Protein AF-A0A970HX99-F1 (afdb_monomer_lite)

pLDDT: mean 79.64, std 14.05, range [49.88, 93.88]

Structure (mmCIF, N/CA/C/O backbone):
data_AF-A0A970HX99-F1
#
_entry.id   AF-A0A970HX99-F1
#
loop_
_atom_site.group_PDB
_atom_site.id
_atom_site.type_symbol
_atom_site.label_atom_id
_atom_site.label_alt_id
_atom_site.label_comp_id
_atom_site.label_asym_id
_atom_site.label_entity_id
_atom_site.label_seq_id
_atom_site.pdbx_PDB_ins_code
_atom_site.Cartn_x
_atom_site.Cartn_y
_atom_site.Cartn_z
_atom_site.occupancy
_atom_site.B_iso_or_equiv
_atom_site.auth_s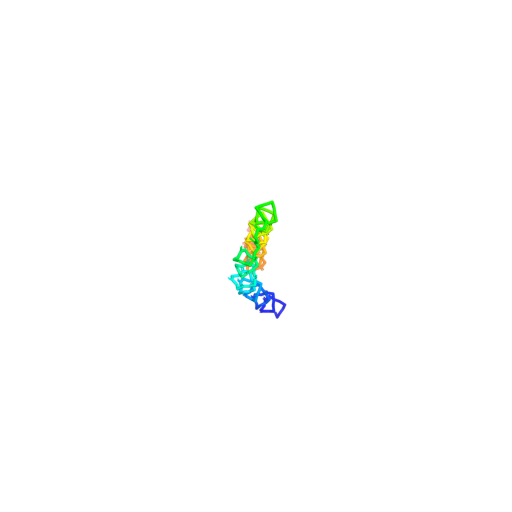eq_id
_atom_site.auth_comp_id
_atom_site.auth_asym_id
_atom_site.auth_atom_id
_atom_site.pdbx_PDB_model_num
ATOM 1 N N . MET A 1 1 ? 9.456 -4.364 -21.952 1.00 52.50 1 MET A N 1
ATOM 2 C CA . MET A 1 1 ? 8.703 -5.553 -21.455 1.00 52.50 1 MET A CA 1
ATOM 3 C C . MET A 1 1 ? 8.769 -5.668 -19.935 1.00 52.50 1 MET A C 1
ATOM 5 O O . MET A 1 1 ? 7.743 -5.980 -19.343 1.00 52.50 1 MET A O 1
ATOM 9 N N . HIS A 1 2 ? 9.926 -5.411 -19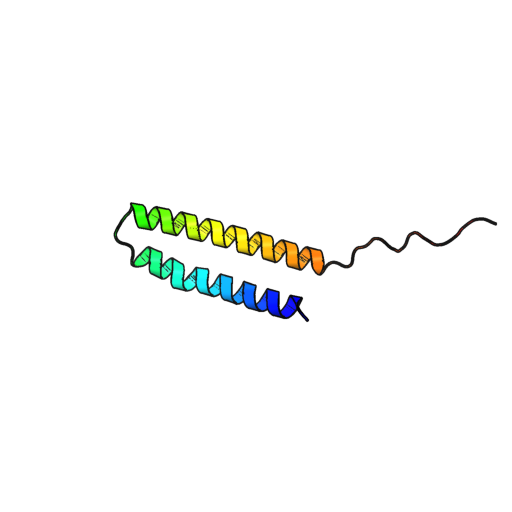.309 1.00 60.66 2 HIS A N 1
ATOM 10 C CA . HIS A 1 2 ? 10.063 -5.385 -17.846 1.00 60.66 2 HIS A CA 1
ATOM 11 C C . HIS A 1 2 ? 9.240 -4.262 -17.186 1.00 60.66 2 HIS A C 1
ATOM 13 O O . HIS A 1 2 ? 8.637 -4.503 -16.144 1.00 60.66 2 HIS A O 1
ATOM 19 N N . ASP A 1 3 ? 9.087 -3.117 -17.854 1.00 70.62 3 ASP A N 1
ATOM 20 C CA . ASP A 1 3 ? 8.360 -1.949 -17.320 1.00 70.62 3 ASP A CA 1
ATOM 21 C C . ASP A 1 3 ? 6.859 -2.222 -17.166 1.00 70.62 3 ASP A C 1
ATOM 23 O O . ASP A 1 3 ? 6.279 -1.970 -16.118 1.00 70.62 3 ASP A O 1
ATOM 27 N N . MET A 1 4 ? 6.237 -2.887 -18.148 1.00 80.00 4 MET A N 1
ATOM 28 C CA . MET A 1 4 ? 4.813 -3.250 -18.080 1.00 80.00 4 MET A CA 1
ATOM 29 C C . MET A 1 4 ? 4.515 -4.266 -16.962 1.00 80.00 4 MET A C 1
ATOM 31 O O . MET A 1 4 ? 3.420 -4.275 -16.396 1.00 80.00 4 MET A O 1
ATOM 35 N N . LEU A 1 5 ? 5.467 -5.150 -16.643 1.00 85.44 5 LEU A N 1
ATOM 36 C CA . LEU A 1 5 ? 5.342 -6.051 -15.496 1.00 85.44 5 LEU A CA 1
ATOM 37 C C . LEU A 1 5 ? 5.500 -5.273 -14.184 1.00 85.44 5 LEU A C 1
ATOM 39 O O . LEU A 1 5 ? 4.706 -5.482 -13.267 1.00 85.44 5 LEU A O 1
ATOM 43 N N . ALA A 1 6 ? 6.473 -4.363 -14.110 1.00 84.06 6 ALA A N 1
ATOM 44 C CA . ALA A 1 6 ? 6.701 -3.518 -12.945 1.00 84.06 6 ALA A CA 1
ATOM 45 C C . ALA A 1 6 ? 5.489 -2.620 -12.642 1.00 84.06 6 ALA A C 1
ATOM 47 O O . ALA A 1 6 ? 5.028 -2.597 -11.505 1.00 84.06 6 ALA A O 1
ATOM 48 N N . GLU A 1 7 ? 4.884 -1.992 -13.652 1.00 86.12 7 GLU A N 1
ATOM 49 C CA . GLU A 1 7 ? 3.647 -1.211 -13.518 1.00 86.12 7 GLU A CA 1
ATOM 50 C C . GLU A 1 7 ? 2.480 -2.049 -12.975 1.00 86.12 7 GLU A C 1
ATOM 52 O O . GLU A 1 7 ? 1.761 -1.626 -12.064 1.00 86.12 7 GLU A O 1
ATOM 57 N N . LYS A 1 8 ? 2.289 -3.269 -13.500 1.00 88.81 8 LYS A N 1
ATOM 58 C CA . LYS A 1 8 ? 1.231 -4.181 -13.031 1.00 88.81 8 LYS A CA 1
ATOM 59 C C . LYS A 1 8 ? 1.453 -4.614 -11.584 1.00 88.81 8 LYS A C 1
ATOM 61 O O . LYS A 1 8 ? 0.491 -4.656 -10.818 1.00 88.81 8 LYS A O 1
ATOM 66 N N . LEU A 1 9 ? 2.696 -4.914 -11.206 1.00 89.94 9 LEU A N 1
ATOM 67 C CA . LEU A 1 9 ? 3.059 -5.232 -9.825 1.00 89.94 9 LEU A CA 1
ATOM 68 C C . LEU A 1 9 ? 2.817 -4.030 -8.907 1.00 89.94 9 LEU A C 1
ATOM 70 O O . LEU A 1 9 ? 2.205 -4.186 -7.855 1.00 89.94 9 LEU A O 1
ATOM 74 N N . LEU A 1 10 ? 3.180 -2.823 -9.342 1.00 90.56 10 LEU A N 1
ATOM 75 C CA . LEU A 1 10 ? 2.945 -1.594 -8.591 1.00 90.56 10 LEU A CA 1
ATOM 76 C C . LEU A 1 10 ? 1.447 -1.333 -8.363 1.00 90.56 10 LEU A C 1
ATOM 78 O O . LEU A 1 10 ? 1.028 -0.915 -7.281 1.00 90.56 10 LEU A O 1
ATOM 82 N N . MET A 1 11 ? 0.618 -1.610 -9.373 1.00 90.19 11 MET A N 1
ATOM 83 C CA . MET A 1 11 ? -0.836 -1.498 -9.274 1.00 90.19 11 MET A CA 1
ATOM 84 C C . MET A 1 11 ? -1.422 -2.506 -8.274 1.00 90.19 11 MET A C 1
ATOM 86 O O . MET A 1 11 ? -2.282 -2.138 -7.472 1.00 90.19 11 MET A O 1
ATOM 90 N N . LEU A 1 12 ? -0.942 -3.754 -8.282 1.00 90.50 12 LEU A N 1
ATOM 91 C CA . LEU A 1 12 ? -1.326 -4.760 -7.286 1.00 90.50 12 LEU A CA 1
ATOM 92 C C . LEU A 1 12 ? -0.918 -4.332 -5.873 1.00 90.50 12 LEU A C 1
ATOM 94 O O . LEU A 1 12 ? -1.730 -4.421 -4.954 1.00 90.50 12 LEU A O 1
ATOM 98 N N . GLU A 1 13 ? 0.289 -3.792 -5.709 1.00 88.56 13 GLU A N 1
ATOM 99 C CA . GLU A 1 13 ? 0.792 -3.291 -4.429 1.00 88.56 13 GLU A CA 1
ATOM 100 C C . GLU A 1 13 ? -0.126 -2.198 -3.849 1.00 88.56 13 GLU A C 1
ATOM 102 O O . GLU A 1 13 ? -0.465 -2.223 -2.664 1.00 88.56 13 GLU A O 1
ATOM 107 N N . ARG A 1 14 ? -0.599 -1.269 -4.696 1.00 90.88 14 ARG A N 1
ATOM 108 C CA . ARG A 1 14 ? -1.565 -0.219 -4.317 1.00 90.88 14 ARG A CA 1
ATOM 109 C C . ARG A 1 14 ? -2.914 -0.801 -3.891 1.00 90.88 14 ARG A C 1
ATOM 111 O O . ARG A 1 14 ? -3.509 -0.318 -2.927 1.00 90.88 14 ARG A O 1
ATOM 118 N N . LEU A 1 15 ? -3.403 -1.825 -4.593 1.00 89.81 15 LEU A N 1
ATOM 119 C CA . LEU A 1 15 ? -4.667 -2.490 -4.264 1.00 89.81 15 LEU A CA 1
ATOM 120 C C . LEU A 1 15 ? -4.582 -3.233 -2.924 1.00 89.81 15 LEU A C 1
ATOM 122 O O . LEU A 1 15 ? -5.466 -3.065 -2.084 1.00 89.81 15 LEU A O 1
ATOM 126 N N . LEU A 1 16 ? -3.497 -3.975 -2.690 1.00 87.75 16 LEU A N 1
ATOM 127 C CA . LEU A 1 16 ? -3.240 -4.675 -1.427 1.00 87.75 16 LEU A CA 1
ATOM 128 C C . LEU A 1 16 ? -3.113 -3.696 -0.257 1.00 87.75 16 LEU A C 1
ATOM 130 O O . LEU A 1 16 ? -3.677 -3.918 0.813 1.00 87.75 16 LEU A O 1
ATOM 134 N N . LEU A 1 17 ? -2.429 -2.5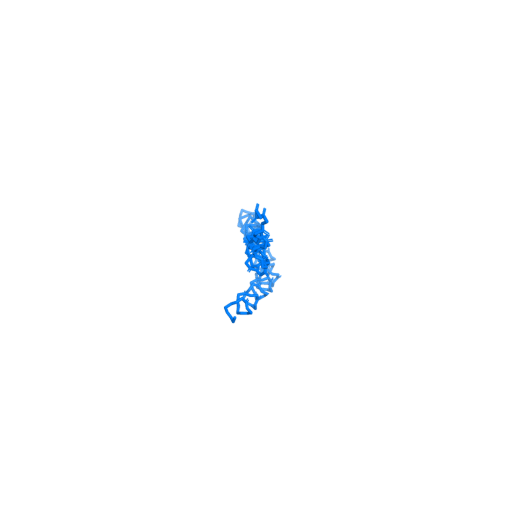69 -0.466 1.00 87.81 17 LEU A N 1
ATOM 135 C CA . LEU A 1 17 ? -2.301 -1.530 0.553 1.00 87.81 17 LEU A CA 1
ATOM 136 C C . LEU A 1 17 ? -3.655 -0.904 0.921 1.00 87.81 17 LEU A C 1
ATOM 138 O O . LEU A 1 17 ? -3.910 -0.601 2.086 1.00 87.81 17 LEU A O 1
ATOM 142 N N . LYS A 1 18 ? -4.550 -0.737 -0.056 1.00 85.69 18 LYS A N 1
ATOM 143 C CA . LYS A 1 18 ? -5.894 -0.203 0.184 1.00 85.69 18 LYS A CA 1
ATOM 144 C C . LYS A 1 18 ? -6.823 -1.209 0.861 1.00 85.69 18 LYS A C 1
ATOM 146 O O . LYS A 1 18 ? -7.692 -0.784 1.612 1.00 85.69 18 LYS A O 1
ATOM 151 N N . HIS A 1 19 ? -6.683 -2.502 0.581 1.00 85.94 19 HIS A N 1
ATOM 152 C CA . HIS A 1 19 ? -7.591 -3.526 1.095 1.00 85.94 19 HIS A CA 1
ATOM 153 C C . HIS A 1 19 ? -7.086 -4.127 2.415 1.00 85.94 19 HIS A C 1
ATOM 155 O O . HIS A 1 19 ? -7.665 -3.888 3.476 1.00 85.94 19 HIS A O 1
ATOM 161 N N . ASP A 1 20 ? -5.956 -4.827 2.376 1.00 80.56 20 ASP A N 1
ATOM 162 C CA . ASP A 1 20 ? -5.510 -5.696 3.470 1.00 80.56 20 ASP A CA 1
ATOM 163 C C . ASP A 1 20 ? -5.010 -4.894 4.671 1.00 80.56 20 ASP A C 1
ATOM 165 O O . ASP A 1 20 ? -5.255 -5.234 5.829 1.00 80.56 20 ASP A O 1
ATOM 169 N N . TYR A 1 21 ? -4.332 -3.779 4.410 1.00 76.25 21 TYR A N 1
ATOM 170 C CA . TYR A 1 21 ? -3.797 -2.936 5.472 1.00 76.25 21 TYR A CA 1
ATOM 171 C C . TYR A 1 21 ? -4.864 -2.058 6.136 1.00 76.25 21 TYR A C 1
ATOM 173 O O . TYR A 1 21 ? -4.788 -1.814 7.342 1.00 76.25 21 TYR A O 1
ATOM 181 N N . HIS A 1 22 ? -5.880 -1.612 5.391 1.00 78.44 22 HIS A N 1
ATOM 182 C CA . HIS A 1 22 ? -7.051 -0.964 5.992 1.00 78.44 22 HIS A CA 1
ATOM 183 C C . HIS A 1 22 ? -7.842 -1.952 6.843 1.00 78.44 22 HIS A C 1
ATOM 185 O O . HIS A 1 22 ? -8.230 -1.626 7.964 1.00 78.44 22 HIS A O 1
ATOM 191 N N . GLU A 1 23 ? -8.033 -3.177 6.358 1.00 84.12 23 GLU A N 1
ATOM 192 C CA . GLU A 1 23 ? -8.671 -4.227 7.140 1.00 84.12 23 GLU A CA 1
ATOM 193 C C . GLU A 1 23 ? -7.875 -4.551 8.416 1.00 84.12 23 GLU A C 1
ATOM 195 O O . GLU A 1 23 ? -8.454 -4.672 9.500 1.00 84.12 23 GLU A O 1
ATOM 200 N N . LEU A 1 24 ? -6.542 -4.595 8.330 1.00 81.44 24 LEU A N 1
ATOM 201 C CA . LEU A 1 24 ? -5.666 -4.757 9.489 1.00 81.44 24 LEU A CA 1
ATOM 202 C C . LEU A 1 24 ? -5.841 -3.611 10.498 1.00 81.44 24 LEU A C 1
ATOM 204 O O . LEU A 1 24 ? -5.934 -3.869 11.700 1.00 81.44 24 LEU A O 1
ATOM 208 N N . LEU A 1 25 ? -5.934 -2.357 10.042 1.00 82.81 25 LEU A N 1
ATOM 209 C CA . LEU A 1 25 ? -6.196 -1.207 10.916 1.00 82.81 25 LEU A CA 1
ATOM 210 C C . LEU A 1 25 ? -7.548 -1.301 11.626 1.00 82.81 25 LEU A C 1
ATOM 212 O O . LEU A 1 25 ? -7.617 -0.982 12.813 1.00 82.81 25 LEU A O 1
ATOM 216 N N . LEU A 1 26 ? -8.588 -1.751 10.920 1.00 83.31 26 LEU A N 1
ATOM 217 C CA . LEU A 1 26 ? -9.943 -1.909 11.456 1.00 83.31 26 LEU A CA 1
ATOM 218 C C . LEU A 1 26 ? -10.033 -3.047 12.481 1.00 83.31 26 LEU A C 1
ATOM 220 O O . LEU A 1 26 ? -10.739 -2.933 13.481 1.00 83.31 26 LEU A O 1
ATOM 224 N N . ARG A 1 27 ? -9.307 -4.148 12.255 1.00 85.62 27 ARG A N 1
ATOM 225 C CA . ARG A 1 27 ? -9.318 -5.326 13.140 1.00 85.62 27 ARG A CA 1
ATOM 226 C C . ARG A 1 27 ? -8.404 -5.175 14.361 1.00 85.62 27 ARG A C 1
ATOM 228 O O . ARG A 1 27 ? -8.579 -5.882 15.356 1.00 85.62 27 ARG A O 1
ATOM 235 N N . THR A 1 28 ? -7.435 -4.263 14.318 1.00 84.31 28 THR A N 1
ATOM 236 C CA . THR A 1 28 ? -6.451 -4.093 15.391 1.00 84.31 28 THR A CA 1
ATOM 237 C C . THR A 1 28 ? -7.030 -3.315 16.574 1.00 84.31 28 THR A C 1
ATOM 239 O O . THR A 1 28 ? -7.195 -2.101 16.521 1.00 84.31 28 THR A O 1
ATOM 242 N N . ARG A 1 29 ? -7.270 -4.009 17.694 1.00 81.62 29 ARG A N 1
ATOM 243 C CA . ARG A 1 29 ? -7.800 -3.406 18.936 1.00 81.62 29 ARG A CA 1
ATOM 244 C C . ARG A 1 29 ? -6.741 -2.734 19.815 1.00 81.62 29 ARG A C 1
ATOM 246 O O . ARG A 1 29 ? -7.072 -1.919 20.670 1.00 81.62 29 ARG A O 1
ATOM 253 N N . SER A 1 30 ? -5.466 -3.081 19.636 1.00 91.12 30 SER A N 1
ATOM 254 C CA . SER A 1 30 ? -4.364 -2.475 20.392 1.00 91.12 30 SER A CA 1
ATOM 255 C C . SER A 1 30 ? -3.925 -1.166 19.743 1.00 91.12 30 SER A C 1
ATOM 257 O O . SER A 1 30 ? -3.443 -1.166 18.611 1.00 91.12 30 SER A O 1
ATOM 259 N N . ARG A 1 31 ? -4.016 -0.058 20.485 1.00 87.00 31 ARG A N 1
ATOM 260 C CA . ARG A 1 31 ? -3.607 1.278 20.019 1.00 87.00 31 ARG A CA 1
ATOM 261 C C . ARG A 1 31 ? -2.155 1.320 19.531 1.00 87.00 31 ARG A C 1
ATOM 263 O O . ARG A 1 31 ? -1.871 1.893 18.487 1.00 87.00 31 ARG A O 1
ATOM 270 N N . HIS A 1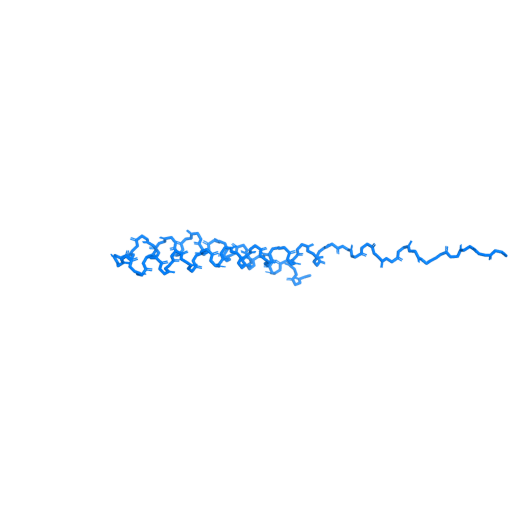 32 ? -1.249 0.645 20.233 1.00 88.88 32 HIS A N 1
ATOM 271 C CA . HIS A 1 32 ? 0.160 0.581 19.845 1.00 88.88 32 HIS A CA 1
ATOM 272 C C . HIS A 1 32 ? 0.375 -0.178 18.522 1.00 88.88 32 HIS A C 1
ATOM 274 O O . HIS A 1 32 ? 1.183 0.229 17.685 1.00 88.88 32 HIS A O 1
ATOM 280 N N . LEU A 1 33 ? -0.362 -1.274 18.305 1.00 87.12 33 LEU A N 1
ATOM 281 C CA . LEU A 1 33 ? -0.313 -2.008 17.038 1.00 87.12 33 LEU A CA 1
ATOM 282 C C . LEU A 1 33 ? -0.954 -1.205 15.903 1.00 87.12 33 LEU A C 1
ATOM 284 O O . LEU A 1 33 ? -0.421 -1.200 14.798 1.00 87.12 33 LEU A O 1
ATOM 288 N N . HIS A 1 34 ? -2.028 -0.467 16.188 1.00 88.69 34 HIS A N 1
ATOM 289 C CA . HIS A 1 34 ? -2.672 0.430 15.233 1.00 88.69 34 HIS A CA 1
ATOM 290 C C . HIS A 1 34 ? -1.712 1.539 14.764 1.00 88.69 34 HIS A C 1
ATOM 292 O O . HIS A 1 34 ? -1.546 1.757 13.568 1.00 88.69 34 HIS A O 1
ATOM 298 N N . GLU A 1 35 ? -0.983 2.177 15.684 1.00 91.12 35 GLU A N 1
ATOM 299 C CA . GLU A 1 35 ? 0.039 3.181 15.350 1.00 91.12 35 GLU A CA 1
ATOM 300 C C . GLU A 1 35 ? 1.207 2.594 14.540 1.00 91.12 35 GLU A C 1
ATOM 302 O O . GLU A 1 35 ? 1.736 3.241 13.633 1.00 91.12 35 GLU A O 1
ATOM 307 N N . LYS A 1 36 ? 1.629 1.358 14.841 1.00 90.31 36 LYS A N 1
ATOM 308 C CA . LYS A 1 36 ? 2.632 0.652 14.028 1.00 90.31 36 LYS A CA 1
ATOM 309 C C . LYS A 1 36 ? 2.111 0.332 12.625 1.00 90.31 36 LYS A C 1
ATOM 311 O O . LYS A 1 36 ? 2.837 0.574 11.665 1.00 90.31 36 LYS A O 1
ATOM 316 N N . ALA A 1 37 ? 0.877 -0.149 12.501 1.00 88.31 37 ALA A N 1
ATOM 317 C CA . ALA A 1 37 ? 0.249 -0.421 11.213 1.00 88.31 37 ALA A CA 1
ATOM 318 C C . ALA A 1 37 ? 0.111 0.860 10.372 1.00 88.31 37 ALA A C 1
ATOM 320 O O . ALA A 1 37 ? 0.486 0.854 9.204 1.00 88.31 37 ALA A O 1
ATOM 321 N N . LEU A 1 38 ? -0.295 1.982 10.977 1.00 90.50 38 LEU A N 1
ATOM 322 C CA . LEU A 1 38 ? -0.339 3.291 10.312 1.00 90.50 38 LEU A CA 1
ATOM 323 C C . LEU A 1 38 ? 1.031 3.724 9.783 1.00 90.50 38 LEU A C 1
ATOM 325 O O . LEU A 1 38 ? 1.137 4.175 8.644 1.00 90.50 38 LEU A O 1
ATOM 329 N N . ARG A 1 39 ? 2.093 3.580 10.587 1.00 92.38 39 ARG A N 1
ATOM 330 C CA . ARG A 1 39 ? 3.462 3.880 10.133 1.00 92.38 39 ARG A CA 1
ATOM 331 C C . ARG A 1 39 ? 3.874 3.000 8.957 1.00 92.38 39 ARG A C 1
ATOM 333 O O . ARG A 1 39 ? 4.445 3.507 7.999 1.00 92.38 39 ARG A O 1
ATOM 340 N N . MET A 1 40 ? 3.562 1.708 9.018 1.00 89.44 40 MET A N 1
ATOM 341 C CA . MET A 1 40 ? 3.878 0.763 7.948 1.00 89.44 40 MET A CA 1
ATOM 342 C C . MET A 1 40 ? 3.144 1.108 6.646 1.00 89.44 40 MET A C 1
ATOM 344 O O . MET A 1 40 ? 3.756 1.055 5.583 1.00 89.44 40 MET A O 1
ATOM 348 N N . ILE A 1 41 ? 1.878 1.528 6.731 1.00 90.06 41 ILE A N 1
ATOM 349 C CA . ILE A 1 41 ? 1.097 1.977 5.570 1.00 90.06 41 ILE A CA 1
ATOM 350 C C . ILE A 1 41 ? 1.751 3.187 4.917 1.00 90.06 41 ILE A C 1
ATOM 352 O O . ILE A 1 41 ? 2.047 3.139 3.730 1.00 90.06 41 ILE A O 1
ATOM 356 N N . ARG A 1 42 ? 2.063 4.229 5.696 1.00 92.19 42 ARG A N 1
ATOM 357 C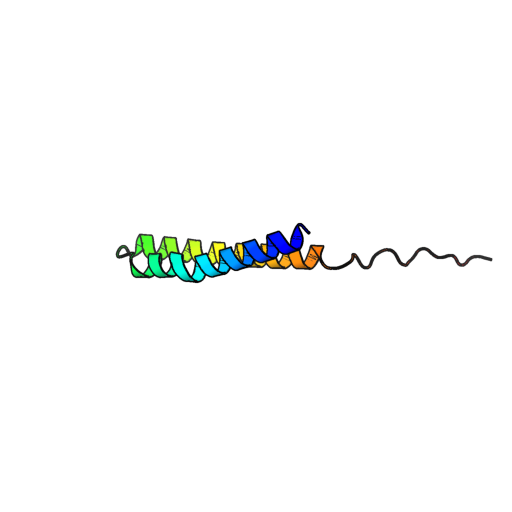 CA . ARG A 1 42 ? 2.704 5.445 5.170 1.00 92.19 42 ARG A CA 1
ATOM 358 C C . ARG A 1 42 ? 4.036 5.149 4.481 1.00 92.19 42 ARG A C 1
ATOM 360 O O . ARG A 1 42 ? 4.304 5.677 3.410 1.00 92.19 42 ARG A O 1
ATOM 367 N N . LEU A 1 43 ? 4.858 4.280 5.074 1.00 93.38 43 LEU A N 1
ATOM 368 C CA . LEU A 1 43 ? 6.126 3.865 4.468 1.00 93.38 43 LEU A CA 1
ATOM 369 C C . LEU A 1 43 ? 5.914 3.109 3.152 1.00 93.38 43 LEU A C 1
ATOM 371 O O . LEU A 1 43 ? 6.636 3.355 2.192 1.00 93.38 43 LEU A O 1
ATOM 375 N N . LYS A 1 44 ? 4.911 2.226 3.082 1.00 90.44 44 LYS A N 1
ATOM 376 C CA . LYS A 1 44 ? 4.527 1.539 1.840 1.00 90.44 44 LYS A CA 1
ATOM 377 C C . LYS A 1 44 ? 4.025 2.517 0.772 1.00 90.44 44 LYS A C 1
ATOM 379 O O . LYS A 1 44 ? 4.384 2.354 -0.388 1.00 90.44 44 LYS A O 1
ATOM 384 N N . GLU A 1 45 ? 3.251 3.539 1.140 1.00 92.12 45 GLU A N 1
ATOM 385 C CA . GLU A 1 45 ? 2.790 4.578 0.205 1.00 92.12 45 GLU A CA 1
ATOM 386 C C . GLU A 1 45 ? 3.946 5.400 -0.376 1.00 92.12 45 GLU A C 1
ATOM 388 O O . GLU A 1 45 ? 3.912 5.744 -1.556 1.00 92.12 45 GLU A O 1
ATOM 393 N N . GLU A 1 46 ? 4.951 5.736 0.437 1.00 93.88 46 GLU A N 1
ATOM 394 C CA . GLU A 1 46 ? 6.166 6.414 -0.037 1.00 93.88 46 GLU A CA 1
ATOM 395 C C . GLU A 1 46 ? 7.002 5.502 -0.944 1.00 93.88 46 GLU A C 1
ATOM 397 O O . GLU A 1 46 ? 7.422 5.923 -2.015 1.00 93.88 46 GLU A O 1
ATOM 402 N N . LEU A 1 47 ? 7.180 4.226 -0.583 1.00 91.31 47 LEU A N 1
ATOM 403 C CA . LEU A 1 47 ? 7.906 3.256 -1.415 1.00 91.31 47 LEU A CA 1
ATOM 404 C C . LEU A 1 47 ? 7.270 3.086 -2.798 1.00 91.31 47 LEU A C 1
ATOM 406 O O . LEU A 1 47 ? 7.968 3.074 -3.806 1.00 91.31 47 LEU A O 1
ATOM 410 N N . ILE A 1 48 ? 5.941 2.981 -2.846 1.00 91.50 48 ILE A N 1
ATOM 411 C CA . ILE A 1 48 ? 5.196 2.890 -4.103 1.00 91.50 48 ILE A CA 1
ATOM 412 C C . ILE A 1 48 ? 5.372 4.163 -4.940 1.00 91.50 48 ILE A C 1
ATOM 414 O O . ILE A 1 48 ? 5.471 4.060 -6.158 1.00 91.50 48 ILE A O 1
ATOM 418 N N . ARG A 1 49 ? 5.401 5.347 -4.313 1.00 91.56 49 ARG A N 1
ATOM 419 C CA . ARG A 1 49 ? 5.646 6.615 -5.017 1.00 91.56 49 ARG A CA 1
ATOM 420 C C . ARG A 1 49 ? 7.045 6.660 -5.620 1.00 91.56 49 ARG A C 1
ATOM 422 O O . ARG A 1 49 ? 7.157 6.883 -6.814 1.00 91.56 49 ARG A O 1
ATOM 429 N N . LEU A 1 50 ? 8.070 6.330 -4.837 1.00 91.56 50 LEU A N 1
ATOM 430 C CA . LEU A 1 50 ? 9.454 6.278 -5.318 1.00 91.56 50 LEU A CA 1
ATOM 431 C C . LEU A 1 50 ? 9.629 5.296 -6.483 1.00 91.56 50 LEU A C 1
ATOM 433 O O . LEU A 1 50 ? 10.333 5.591 -7.441 1.00 91.56 50 LEU A O 1
ATOM 437 N N . LEU A 1 51 ? 8.978 4.134 -6.420 1.00 88.25 51 LEU A N 1
ATOM 438 C CA . LEU A 1 51 ? 9.015 3.157 -7.508 1.00 88.25 51 LEU A CA 1
ATOM 439 C C . LEU A 1 51 ? 8.274 3.645 -8.766 1.00 88.25 51 LEU A C 1
ATOM 441 O O . LEU A 1 51 ? 8.724 3.360 -9.869 1.00 88.25 51 LEU A O 1
ATOM 445 N N . ASP A 1 52 ? 7.164 4.376 -8.621 1.00 88.62 52 ASP A N 1
ATOM 446 C CA . ASP A 1 52 ? 6.459 5.012 -9.748 1.00 88.62 52 ASP A CA 1
ATOM 447 C C . ASP A 1 52 ? 7.335 6.092 -10.404 1.00 88.62 52 ASP A C 1
ATOM 449 O O . ASP A 1 52 ? 7.426 6.156 -11.627 1.00 88.62 52 ASP A O 1
ATOM 453 N N . ASP A 1 53 ? 8.030 6.898 -9.598 1.00 88.62 53 ASP A N 1
ATOM 454 C CA . ASP A 1 53 ? 8.942 7.936 -10.086 1.00 88.62 53 ASP A CA 1
ATOM 455 C C . ASP A 1 53 ? 10.127 7.327 -10.855 1.00 88.62 53 ASP A C 1
ATOM 457 O O . ASP A 1 53 ? 10.410 7.758 -11.970 1.00 88.62 53 ASP A O 1
ATOM 461 N N . LEU A 1 54 ? 10.744 6.261 -10.332 1.00 86.44 54 LEU A N 1
ATOM 462 C CA . LEU A 1 54 ? 11.827 5.543 -11.020 1.00 86.44 54 LEU A CA 1
ATOM 463 C C . LEU A 1 54 ? 11.378 4.950 -12.361 1.00 86.44 54 LEU A C 1
ATOM 465 O O . LEU A 1 54 ? 12.068 5.099 -13.364 1.00 86.44 54 LEU A O 1
ATOM 469 N N . LEU A 1 55 ? 10.196 4.325 -12.405 1.00 85.06 55 LEU A N 1
ATOM 470 C CA . LEU A 1 55 ? 9.657 3.777 -13.655 1.00 85.06 55 LEU A CA 1
ATOM 471 C C . LEU A 1 55 ? 9.387 4.872 -14.694 1.00 85.06 55 LEU A C 1
ATOM 473 O O . LEU A 1 55 ? 9.548 4.642 -15.892 1.00 85.06 55 LEU A O 1
ATOM 477 N N . ARG A 1 56 ? 8.991 6.071 -14.254 1.00 83.06 56 ARG A N 1
ATOM 478 C CA . ARG A 1 56 ? 8.798 7.227 -15.140 1.00 83.06 56 ARG A CA 1
ATOM 479 C C . ARG A 1 56 ? 10.119 7.801 -15.636 1.00 83.06 56 ARG A C 1
ATOM 481 O O . ARG A 1 56 ? 10.179 8.212 -16.790 1.00 83.06 56 ARG A O 1
ATOM 488 N N . GLU A 1 57 ? 11.147 7.838 -14.793 1.00 80.81 57 GLU A N 1
ATOM 489 C CA . GLU A 1 57 ? 12.491 8.281 -15.174 1.00 80.81 57 GLU A CA 1
ATOM 490 C C . GLU A 1 57 ? 13.129 7.338 -16.203 1.00 80.81 57 GLU A C 1
ATOM 492 O O . GLU A 1 57 ? 13.660 7.820 -17.202 1.00 80.81 57 GLU A O 1
ATOM 497 N N . ASP A 1 58 ? 12.990 6.020 -16.027 1.00 70.56 58 ASP A N 1
ATOM 498 C CA . ASP A 1 58 ? 13.466 5.012 -16.987 1.00 70.56 58 ASP A CA 1
ATOM 499 C C . ASP A 1 58 ? 12.684 5.043 -18.316 1.00 70.56 58 ASP A C 1
ATOM 501 O O . ASP A 1 58 ? 13.225 4.739 -19.382 1.00 70.56 58 ASP A O 1
ATOM 505 N N . ALA A 1 59 ? 11.404 5.431 -18.279 1.00 62.94 59 ALA A N 1
ATOM 506 C CA . ALA A 1 59 ? 10.556 5.553 -19.465 1.00 62.94 59 ALA A CA 1
ATOM 507 C C . ALA A 1 59 ? 10.794 6.846 -20.270 1.00 62.94 59 ALA A C 1
ATOM 509 O O . ALA A 1 59 ? 10.344 6.947 -21.418 1.00 62.94 59 ALA A O 1
ATOM 510 N N . LEU A 1 60 ? 11.485 7.843 -19.704 1.00 61.31 60 LEU A N 1
ATOM 511 C CA . LEU A 1 60 ? 11.877 9.044 -20.433 1.00 61.31 60 LEU A CA 1
ATOM 512 C C . LEU A 1 60 ? 13.107 8.723 -21.295 1.00 61.31 60 LEU A C 1
ATOM 514 O O . LEU A 1 60 ? 14.155 8.368 -20.753 1.00 61.31 60 LEU A O 1
ATOM 518 N N . PRO A 1 61 ? 13.050 8.880 -22.633 1.00 56.88 61 PRO A N 1
ATOM 519 C CA . PRO A 1 61 ? 14.257 8.771 -23.436 1.00 56.88 61 PRO A CA 1
ATOM 520 C C . PRO A 1 61 ? 15.228 9.838 -22.936 1.00 56.88 61 PRO A C 1
ATOM 522 O O . PRO A 1 61 ? 14.882 11.021 -22.921 1.00 56.88 61 PRO A O 1
ATOM 525 N N . HIS A 1 62 ? 16.425 9.431 -22.501 1.00 55.28 62 HIS A N 1
ATOM 526 C CA . HIS A 1 62 ? 17.495 10.363 -22.171 1.00 55.28 62 HIS A CA 1
ATOM 527 C C . HIS A 1 62 ? 17.656 11.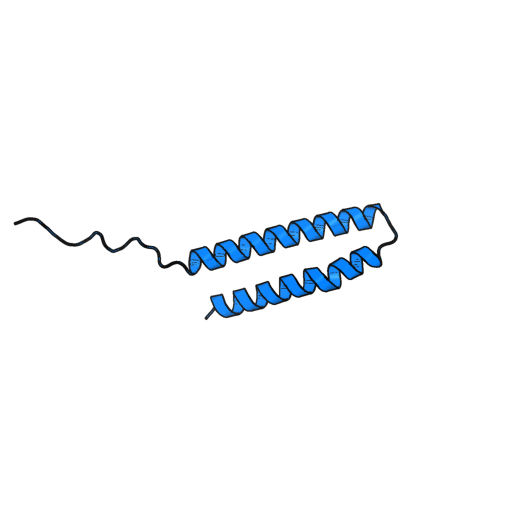332 -23.345 1.00 55.28 62 HIS A C 1
ATOM 529 O O . HIS A 1 62 ? 18.181 10.973 -24.399 1.00 55.28 62 HIS A O 1
ATOM 535 N N . ALA A 1 63 ? 17.176 12.563 -23.177 1.00 52.09 63 ALA A N 1
ATOM 536 C CA . ALA A 1 63 ? 17.258 13.631 -24.164 1.00 52.09 63 ALA A CA 1
ATOM 537 C C . ALA A 1 63 ? 18.696 14.178 -24.238 1.00 52.09 63 ALA A C 1
ATOM 539 O O . ALA A 1 63 ? 18.935 15.374 -24.113 1.00 52.09 63 ALA A O 1
ATOM 540 N N . SER A 1 64 ? 19.672 13.285 -24.391 1.00 54.22 64 SER A N 1
ATOM 541 C CA . SER A 1 64 ? 21.094 13.589 -24.432 1.00 54.22 64 SER A CA 1
ATOM 542 C C . SER A 1 64 ? 21.788 12.669 -25.435 1.00 54.22 64 SER A C 1
ATOM 544 O O . SER A 1 64 ? 22.553 11.781 -25.075 1.00 54.22 64 SER A O 1
ATOM 546 N N . SER A 1 65 ? 21.495 12.855 -26.726 1.00 52.28 65 SER A N 1
ATOM 547 C CA . SER A 1 65 ? 22.420 12.418 -27.786 1.00 52.28 65 SER A CA 1
ATOM 548 C C . SER A 1 65 ? 22.328 13.206 -29.105 1.00 52.28 65 SER A C 1
ATOM 550 O O . SER A 1 65 ? 22.874 12.755 -30.106 1.00 52.28 65 SER A O 1
ATOM 552 N N . TYR A 1 66 ? 21.686 14.383 -29.147 1.00 51.53 66 TYR A N 1
ATOM 553 C CA . TYR A 1 66 ? 21.552 15.183 -30.383 1.00 51.53 66 TYR A CA 1
ATOM 554 C C . TYR A 1 66 ? 22.396 16.469 -30.402 1.00 51.53 66 TYR A C 1
ATOM 556 O O . TYR A 1 66 ? 22.006 17.458 -31.010 1.00 51.53 66 TYR A O 1
ATOM 564 N N . PHE A 1 67 ? 23.574 16.461 -29.774 1.00 50.41 67 PHE A N 1
ATOM 565 C CA . PHE A 1 67 ? 24.621 17.459 -30.036 1.00 50.41 67 PHE A CA 1
ATOM 566 C C . PHE A 1 67 ? 25.954 16.754 -30.329 1.00 50.41 67 PHE A C 1
ATOM 568 O O . PHE A 1 67 ? 26.925 16.817 -29.583 1.00 50.41 67 PHE A O 1
ATOM 575 N N . SER A 1 68 ? 25.985 16.025 -31.439 1.00 56.81 68 SER A N 1
ATOM 576 C CA . SER A 1 68 ? 27.214 15.740 -32.181 1.00 56.81 68 SER A CA 1
ATOM 577 C C . SER A 1 68 ? 26.853 15.770 -33.653 1.00 56.81 68 SER A C 1
ATOM 579 O O . SER A 1 68 ? 26.159 14.892 -34.153 1.00 56.81 68 SER A O 1
ATOM 581 N N . GLY A 1 69 ? 27.243 16.855 -34.305 1.00 56.50 69 GLY A N 1
ATOM 582 C CA . GLY A 1 69 ? 26.924 17.130 -35.695 1.00 56.50 69 GLY A CA 1
ATOM 583 C C . GLY A 1 69 ? 27.591 18.426 -36.117 1.00 56.50 69 GLY A C 1
ATOM 584 O O . GLY A 1 69 ? 26.942 19.462 -36.161 1.00 56.50 69 GLY A O 1
ATOM 585 N N . ASP A 1 70 ? 28.905 18.331 -36.308 1.00 56.78 70 ASP A N 1
ATOM 586 C CA . ASP A 1 70 ? 29.723 19.056 -37.279 1.00 56.78 70 ASP A CA 1
ATOM 587 C C . ASP A 1 70 ? 29.319 20.483 -37.661 1.00 56.78 70 ASP A C 1
ATOM 589 O O . ASP A 1 70 ? 28.342 20.725 -38.370 1.00 56.78 70 ASP A O 1
ATOM 593 N N . THR A 1 71 ? 30.193 21.442 -37.352 1.00 51.28 71 THR A N 1
ATOM 594 C CA . THR A 1 71 ? 30.400 22.570 -38.269 1.00 51.28 71 THR A CA 1
ATOM 595 C C . THR A 1 71 ? 31.800 23.159 -38.109 1.00 51.28 71 THR A C 1
ATOM 597 O O . THR A 1 71 ? 32.029 24.081 -37.332 1.00 51.28 71 THR A O 1
ATOM 600 N N . THR A 1 72 ? 32.741 22.639 -38.892 1.00 49.88 72 THR A N 1
ATOM 601 C CA . THR A 1 72 ? 33.949 23.367 -39.304 1.00 49.88 72 THR A CA 1
ATOM 602 C C . THR A 1 72 ? 34.164 23.126 -40.794 1.00 49.88 72 THR A C 1
ATOM 604 O O . THR A 1 72 ? 34.398 21.975 -41.167 1.00 49.88 72 THR A O 1
ATOM 607 N N . PRO A 1 73 ? 34.077 24.153 -41.654 1.00 66.88 73 PRO A N 1
ATOM 608 C CA . PRO A 1 73 ? 34.883 24.212 -42.864 1.00 66.88 73 PRO A CA 1
ATOM 609 C C . PRO A 1 73 ? 36.297 24.731 -42.561 1.00 66.88 73 PRO A C 1
ATOM 611 O O . PRO A 1 73 ? 36.442 25.586 -41.655 1.00 66.88 73 PRO A O 1
#

Sequence (73 aa):
MHDMLAEKLLMLERLLLKHDYHELLLRTRSRHLHEKALRMIRLKEELIRLLDDLLREDALPHASSYFSGDTTP

Foldseek 3Di:
DVLVVLVVVLVVLVVCLVPVLVVVLVPDPDPVVNVVSVVVSVVSVVVSVVSVVVSVVVVDDPPPDPPDDDDDD

Radius of gyration: 20.81 Å; chains: 1; bounding box: 45×30×63 Å

Secondary structure (DSSP, 8-state):
-HHHHHHHHHHHHHHHHHHHHHHHHHH---HHHHHHHHHHHHHHHHHHHHHHHHHHHHHS--S----------